Protein AF-A0A7V0ITV9-F1 (afdb_monomer_lite)

Radius of gyration: 15.9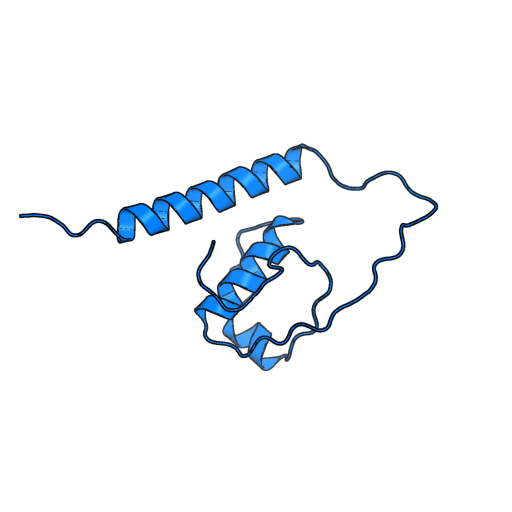3 Å; chains: 1; bounding box: 32×30×58 Å

Structure (mmCIF, N/CA/C/O backbone):
data_AF-A0A7V0ITV9-F1
#
_entry.id   AF-A0A7V0ITV9-F1
#
loop_
_atom_site.group_PDB
_atom_site.id
_atom_site.type_symbol
_atom_site.label_atom_id
_atom_site.label_alt_id
_atom_site.label_comp_id
_atom_site.label_asym_id
_atom_site.label_entity_id
_atom_site.label_seq_id
_atom_site.pdbx_PDB_ins_code
_atom_site.Cartn_x
_atom_site.Cartn_y
_atom_site.Cartn_z
_atom_site.occupancy
_atom_site.B_iso_or_equiv
_atom_site.auth_seq_id
_atom_site.auth_comp_id
_atom_site.auth_asym_id
_atom_site.auth_atom_id
_atom_site.pdbx_PDB_model_num
ATOM 1 N N . MET A 1 1 ? 9.357 -3.173 9.629 1.00 41.34 1 MET A N 1
ATOM 2 C CA . MET A 1 1 ? 8.263 -3.558 8.710 1.00 41.34 1 MET A CA 1
ATOM 3 C C . MET A 1 1 ? 6.966 -2.880 9.141 1.00 41.34 1 MET A C 1
ATOM 5 O O . MET A 1 1 ? 6.714 -2.777 10.340 1.00 41.34 1 MET A O 1
ATOM 9 N N . LEU A 1 2 ? 6.203 -2.329 8.192 1.00 39.84 2 LEU A N 1
ATOM 10 C CA . LEU A 1 2 ? 4.923 -1.650 8.433 1.00 39.84 2 LEU A CA 1
ATOM 11 C C . LEU A 1 2 ? 3.895 -2.705 8.870 1.00 39.84 2 LEU A C 1
ATOM 13 O O . LEU A 1 2 ? 3.506 -3.538 8.067 1.00 39.84 2 LEU A O 1
ATOM 17 N N . GLY A 1 3 ? 3.537 -2.719 10.156 1.00 40.25 3 GLY A N 1
ATOM 18 C CA . GLY A 1 3 ? 2.705 -3.761 10.768 1.00 40.25 3 GLY A CA 1
ATOM 19 C C . GLY A 1 3 ? 1.343 -3.936 10.093 1.00 40.25 3 GLY A C 1
ATOM 20 O O . GLY A 1 3 ? 0.425 -3.165 10.355 1.00 40.25 3 GLY A O 1
ATOM 21 N N . GLY A 1 4 ? 1.246 -4.967 9.260 1.00 50.25 4 GLY A N 1
ATOM 22 C CA . GLY A 1 4 ? 0.057 -5.456 8.576 1.00 50.25 4 GLY A CA 1
ATOM 23 C C . GLY A 1 4 ? 0.422 -6.762 7.868 1.00 50.25 4 GLY A C 1
ATOM 24 O O . GLY A 1 4 ? 1.573 -6.950 7.487 1.00 50.25 4 GLY A O 1
ATOM 25 N N . SER A 1 5 ? -0.530 -7.675 7.714 1.00 63.66 5 SER A N 1
ATOM 26 C CA . SER A 1 5 ? -0.359 -9.021 7.137 1.00 63.66 5 SER A CA 1
ATOM 27 C C . SER A 1 5 ? -0.035 -9.051 5.630 1.00 63.66 5 SER A C 1
ATOM 29 O O . SER A 1 5 ? -0.207 -10.081 4.987 1.00 63.66 5 SER A O 1
ATOM 31 N N . VAL A 1 6 ? 0.419 -7.934 5.057 1.00 72.62 6 VA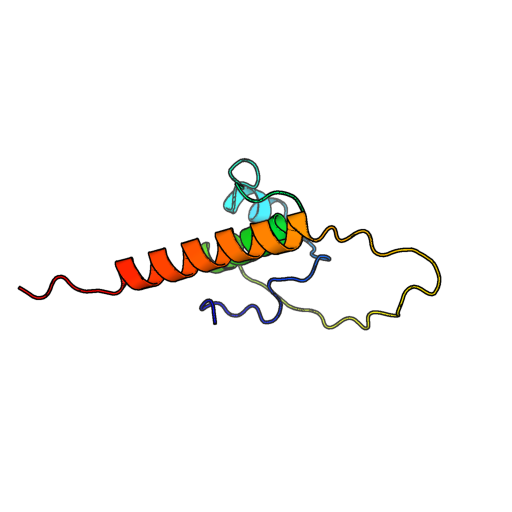L A N 1
ATOM 32 C CA . VAL A 1 6 ? 0.744 -7.785 3.634 1.00 72.62 6 VAL A CA 1
ATOM 33 C C . VAL A 1 6 ? 2.240 -8.016 3.453 1.00 72.62 6 VAL A C 1
ATOM 35 O O . VAL A 1 6 ? 3.041 -7.239 3.979 1.00 72.62 6 VAL A O 1
ATOM 38 N N . ARG A 1 7 ? 2.628 -9.067 2.722 1.00 76.69 7 ARG A N 1
ATOM 39 C CA . ARG A 1 7 ? 4.036 -9.363 2.422 1.00 76.69 7 ARG A CA 1
ATOM 40 C C . ARG A 1 7 ? 4.566 -8.467 1.312 1.00 76.69 7 ARG A C 1
ATOM 42 O O . ARG A 1 7 ? 5.706 -8.022 1.414 1.00 76.69 7 ARG A O 1
ATOM 49 N N . ASP A 1 8 ? 3.747 -8.164 0.303 1.00 81.00 8 ASP A N 1
ATOM 50 C CA . ASP A 1 8 ? 4.138 -7.295 -0.813 1.00 81.00 8 ASP A CA 1
ATOM 51 C C . ASP A 1 8 ? 3.284 -6.015 -0.920 1.00 81.00 8 ASP A C 1
ATOM 53 O O . ASP A 1 8 ? 2.242 -5.935 -1.582 1.00 81.00 8 ASP A O 1
ATOM 57 N N . MET A 1 9 ? 3.778 -4.944 -0.294 1.00 80.88 9 MET A N 1
ATOM 58 C CA . MET A 1 9 ? 3.180 -3.606 -0.400 1.00 80.88 9 MET A CA 1
ATOM 59 C C . MET A 1 9 ? 3.492 -2.908 -1.731 1.00 80.88 9 MET A C 1
ATOM 61 O O . MET A 1 9 ? 2.900 -1.873 -2.036 1.00 80.88 9 MET A O 1
ATOM 65 N N . THR A 1 10 ? 4.366 -3.481 -2.549 1.00 82.06 10 THR A N 1
ATOM 66 C CA . THR A 1 10 ? 4.907 -2.870 -3.765 1.00 82.06 10 THR A CA 1
ATOM 67 C C . THR A 1 10 ? 4.366 -3.469 -5.064 1.00 82.06 10 THR A C 1
ATOM 69 O O . THR A 1 10 ? 4.581 -2.910 -6.137 1.00 82.06 10 THR A O 1
ATOM 72 N N . GLY A 1 11 ? 3.627 -4.576 -4.971 1.00 80.00 11 GLY A N 1
ATOM 73 C CA . GLY A 1 11 ? 3.005 -5.236 -6.111 1.00 80.00 11 GLY A CA 1
ATOM 74 C C . GLY A 1 11 ? 2.021 -4.336 -6.862 1.00 80.00 11 GLY A C 1
ATOM 75 O O . GLY A 1 11 ? 1.042 -3.839 -6.303 1.00 80.00 11 GLY A O 1
ATOM 76 N N . GLY A 1 12 ? 2.252 -4.171 -8.165 1.00 81.69 12 GLY A N 1
ATOM 77 C CA . GLY A 1 12 ? 1.408 -3.345 -9.031 1.00 81.69 12 GLY A CA 1
ATOM 78 C C . GLY A 1 12 ? 0.155 -4.021 -9.575 1.00 81.69 12 GLY A C 1
ATOM 79 O O . GLY A 1 12 ? -0.640 -3.369 -10.247 1.00 81.69 12 GLY A O 1
ATOM 80 N N . PHE A 1 13 ? -0.038 -5.308 -9.288 1.00 85.12 13 PHE A N 1
ATOM 81 C CA . PHE A 1 13 ? -1.190 -6.075 -9.745 1.00 85.12 13 PHE A CA 1
ATOM 82 C C . PHE A 1 13 ? -2.073 -6.458 -8.558 1.00 85.12 13 PHE A C 1
ATOM 84 O O . PHE A 1 13 ? -1.695 -7.293 -7.739 1.00 85.12 13 PHE A O 1
ATOM 91 N N . ARG A 1 14 ? -3.240 -5.811 -8.440 1.00 89.19 14 ARG A N 1
ATOM 92 C CA . ARG A 1 14 ? -4.207 -6.051 -7.359 1.00 89.19 14 ARG A CA 1
ATOM 93 C C . ARG A 1 14 ? -5.634 -5.973 -7.876 1.00 89.19 14 ARG A C 1
ATOM 95 O O . ARG A 1 14 ? -5.979 -5.048 -8.608 1.00 89.19 14 ARG A O 1
ATOM 102 N N . ALA A 1 15 ? -6.460 -6.912 -7.435 1.00 91.19 15 ALA A N 1
ATOM 103 C CA . ALA A 1 15 ? -7.901 -6.872 -7.629 1.00 91.19 15 ALA A CA 1
ATOM 104 C C . ALA A 1 15 ? -8.575 -6.275 -6.390 1.00 91.19 15 ALA A C 1
ATOM 106 O O . ALA A 1 15 ? -8.173 -6.552 -5.259 1.00 91.19 15 ALA A O 1
ATOM 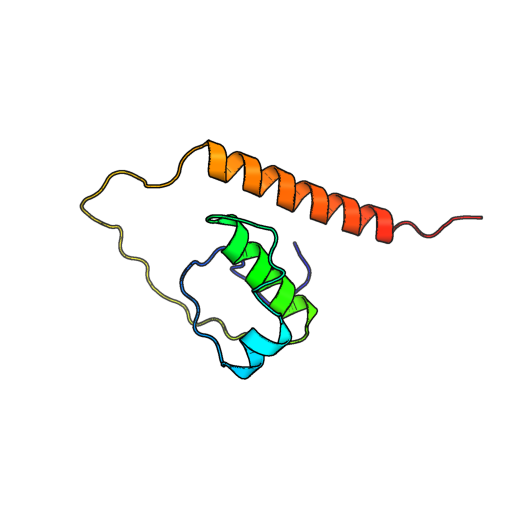107 N N . TRP A 1 16 ? -9.618 -5.480 -6.609 1.00 92.31 16 TRP A N 1
ATOM 108 C CA . TRP A 1 16 ? -10.330 -4.787 -5.544 1.00 92.31 16 TRP A CA 1
ATOM 109 C C . TRP A 1 16 ? -11.821 -5.076 -5.606 1.00 92.31 16 TRP A C 1
ATOM 111 O O . TRP A 1 16 ? -12.428 -5.058 -6.675 1.00 92.31 16 TRP A O 1
ATOM 121 N N . ARG A 1 17 ? -12.435 -5.266 -4.437 1.00 94.00 17 ARG A N 1
ATOM 122 C CA . ARG A 1 17 ? -13.888 -5.118 -4.311 1.00 94.00 17 ARG A CA 1
ATOM 123 C C . ARG A 1 17 ? -14.230 -3.630 -4.372 1.00 94.00 17 ARG A C 1
ATOM 125 O O . ARG A 1 17 ? -13.534 -2.822 -3.760 1.00 94.00 17 ARG A O 1
ATOM 132 N N . ALA A 1 18 ? -15.327 -3.276 -5.038 1.00 94.94 18 ALA A N 1
ATOM 133 C CA . ALA A 1 18 ? -15.776 -1.884 -5.120 1.00 94.94 18 ALA A CA 1
ATOM 134 C C . ALA A 1 18 ? -15.989 -1.259 -3.726 1.00 94.94 18 ALA A C 1
ATOM 136 O O . ALA A 1 18 ? -15.535 -0.149 -3.469 1.00 94.94 18 ALA A O 1
ATOM 137 N N . SER A 1 19 ? -16.582 -2.013 -2.794 1.00 94.12 19 SER A N 1
ATOM 138 C CA . SER A 1 19 ? -16.767 -1.582 -1.401 1.00 94.12 19 SER A CA 1
ATOM 139 C C . SER A 1 19 ? -15.448 -1.352 -0.656 1.00 94.12 19 SER A C 1
ATOM 141 O O . SER A 1 19 ? -15.354 -0.433 0.150 1.00 94.12 19 SER A O 1
ATOM 143 N N . ALA A 1 20 ? -14.415 -2.145 -0.948 1.00 93.38 20 ALA A N 1
ATOM 144 C CA . ALA A 1 20 ? -13.091 -1.981 -0.356 1.00 93.38 20 ALA A CA 1
ATOM 145 C C . ALA A 1 20 ? -12.406 -0.698 -0.849 1.00 93.38 20 ALA A C 1
ATOM 147 O O . ALA A 1 20 ? -11.827 0.023 -0.043 1.00 93.38 20 ALA A O 1
ATOM 148 N N . LEU A 1 21 ? -12.516 -0.387 -2.148 1.00 93.00 21 LEU A N 1
ATOM 149 C CA . LEU A 1 21 ? -12.026 0.881 -2.701 1.00 93.00 21 LEU A CA 1
ATOM 150 C C . LEU A 1 21 ? -12.762 2.077 -2.098 1.00 93.00 21 LEU A C 1
ATOM 152 O O . LEU A 1 21 ? -12.117 3.032 -1.682 1.00 93.00 21 LEU A O 1
ATOM 156 N N . ALA A 1 22 ? -14.090 2.006 -1.992 1.00 92.56 22 ALA A N 1
ATOM 157 C CA . ALA A 1 22 ? -14.876 3.065 -1.365 1.00 92.56 22 ALA A CA 1
ATOM 158 C C . ALA A 1 22 ? -14.451 3.310 0.095 1.00 92.56 22 ALA A C 1
ATOM 160 O O . ALA A 1 22 ? -14.335 4.455 0.516 1.00 92.56 22 ALA A O 1
ATOM 161 N N . ALA A 1 23 ? -14.144 2.248 0.849 1.00 91.88 23 ALA A N 1
ATOM 162 C CA . ALA A 1 23 ? -13.737 2.348 2.251 1.00 91.88 23 ALA A CA 1
ATOM 163 C C . ALA A 1 23 ? -12.365 3.018 2.475 1.00 91.88 23 ALA A C 1
ATOM 165 O O . ALA A 1 23 ? -12.114 3.526 3.567 1.00 91.88 23 ALA A O 1
ATOM 166 N N . ILE A 1 24 ? -11.465 3.005 1.485 1.00 92.12 24 ILE A N 1
ATOM 167 C CA . ILE A 1 24 ? -10.132 3.636 1.587 1.00 92.12 24 ILE A CA 1
ATOM 168 C C . ILE A 1 24 ? -10.034 4.987 0.873 1.00 92.12 24 ILE A C 1
ATOM 170 O O . ILE A 1 24 ? -8.978 5.622 0.949 1.00 92.12 24 ILE A O 1
ATOM 174 N N . ASP A 1 25 ? -11.112 5.381 0.187 1.00 90.38 25 ASP A N 1
ATOM 175 C CA . ASP A 1 25 ? -11.266 6.608 -0.591 1.00 90.38 25 ASP A CA 1
ATOM 176 C C . ASP A 1 25 ? -10.001 6.987 -1.390 1.00 90.38 25 ASP A C 1
ATOM 178 O O . ASP A 1 25 ? -9.210 7.838 -0.962 1.00 90.38 25 ASP A O 1
ATOM 182 N N . PRO A 1 26 ? -9.776 6.367 -2.564 1.00 86.00 26 PRO A N 1
ATOM 183 C CA . PRO A 1 26 ? -8.578 6.605 -3.364 1.00 86.00 26 PRO A CA 1
ATOM 184 C C . PRO A 1 26 ? -8.431 8.059 -3.826 1.00 86.00 26 PRO A C 1
ATOM 186 O O . PRO A 1 26 ? -7.322 8.456 -4.177 1.00 86.00 26 PRO A O 1
ATOM 189 N N . SER A 1 27 ? -9.501 8.865 -3.805 1.00 86.75 27 SER A N 1
ATOM 190 C CA . SER A 1 27 ? -9.436 10.281 -4.187 1.00 86.75 27 SER A CA 1
ATOM 191 C C . SER A 1 27 ? -8.579 11.113 -3.229 1.00 86.75 27 SER A C 1
ATOM 193 O O . SER A 1 27 ? -7.995 12.118 -3.625 1.00 86.75 27 SER A O 1
ATOM 195 N N . THR A 1 28 ? -8.429 10.655 -1.984 1.00 87.69 28 THR A N 1
ATOM 196 C CA . THR A 1 28 ? -7.605 11.316 -0.964 1.00 87.69 28 THR A CA 1
ATOM 197 C C . THR A 1 28 ? -6.159 10.818 -0.962 1.00 87.69 28 THR A C 1
ATOM 199 O O . THR A 1 28 ? -5.404 11.131 -0.041 1.00 87.69 28 THR A O 1
ATOM 202 N N . CYS A 1 29 ? -5.758 10.000 -1.940 1.00 84.94 29 CYS A N 1
ATOM 203 C CA . CYS A 1 29 ? -4.397 9.483 -2.047 1.00 84.94 29 CYS A CA 1
ATOM 204 C C . CYS A 1 29 ? -3.417 10.608 -2.411 1.00 84.94 29 CYS A C 1
ATOM 206 O O . CYS A 1 29 ? -3.641 11.352 -3.364 1.00 84.94 29 CYS A O 1
ATOM 208 N N . HIS A 1 30 ? -2.320 10.727 -1.662 1.00 79.50 30 HIS A N 1
ATOM 209 C CA . HIS A 1 30 ? -1.340 11.803 -1.861 1.00 79.50 30 HIS A CA 1
ATOM 210 C C . HIS A 1 30 ? -0.174 11.381 -2.760 1.00 79.50 30 HIS A C 1
ATOM 212 O O . HIS A 1 30 ? 0.454 12.219 -3.406 1.00 79.50 30 HIS A O 1
ATOM 218 N N . ALA A 1 31 ? 0.144 10.088 -2.782 1.00 82.12 31 ALA A N 1
ATOM 219 C CA . ALA A 1 31 ? 1.231 9.540 -3.566 1.00 82.12 31 ALA A CA 1
ATOM 220 C C . ALA A 1 31 ? 0.864 9.434 -5.052 1.00 82.12 31 ALA A C 1
ATOM 222 O O . ALA A 1 31 ? -0.190 8.914 -5.418 1.00 82.12 31 ALA A O 1
ATOM 223 N N . SER A 1 32 ? 1.781 9.874 -5.911 1.00 76.19 32 SER A N 1
ATOM 224 C CA . SER A 1 32 ? 1.696 9.739 -7.364 1.00 76.19 32 SER A CA 1
ATOM 225 C C . SER A 1 32 ? 2.658 8.663 -7.880 1.00 76.19 32 SER A C 1
ATOM 227 O O . SER A 1 32 ? 3.600 8.244 -7.199 1.00 76.19 32 SER A O 1
ATOM 229 N N . GLY A 1 33 ? 2.407 8.175 -9.097 1.00 75.88 33 GLY A N 1
ATOM 230 C CA . GLY A 1 33 ? 3.239 7.150 -9.727 1.00 75.88 33 GLY A CA 1
ATOM 231 C C . GLY A 1 33 ? 3.269 5.844 -8.928 1.00 75.88 33 GLY A C 1
ATOM 232 O O . GLY A 1 33 ? 2.252 5.383 -8.422 1.00 75.88 33 GLY A O 1
ATOM 233 N N . TYR A 1 34 ? 4.445 5.231 -8.807 1.00 74.94 34 TYR A N 1
ATOM 234 C CA . TYR A 1 34 ? 4.612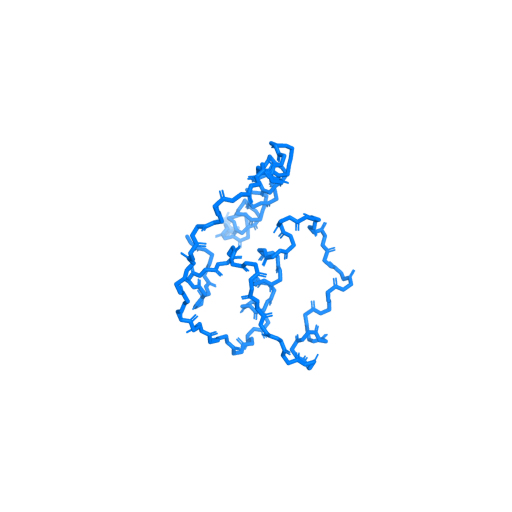 3.948 -8.118 1.00 74.94 34 TYR A CA 1
ATOM 235 C C . TYR A 1 34 ? 4.229 3.995 -6.630 1.00 74.94 34 TYR A C 1
ATOM 237 O O . TYR A 1 34 ? 3.665 3.041 -6.094 1.00 74.94 34 TYR A O 1
ATOM 245 N N . ALA A 1 35 ? 4.469 5.130 -5.967 1.00 82.06 35 ALA A N 1
ATOM 246 C CA . ALA A 1 35 ? 4.210 5.288 -4.538 1.00 82.06 35 ALA A CA 1
ATOM 247 C C . ALA A 1 35 ? 2.714 5.164 -4.179 1.00 82.06 35 ALA A C 1
ATOM 249 O O . ALA A 1 35 ? 2.388 4.755 -3.063 1.00 82.06 35 ALA A O 1
ATOM 250 N N . PHE A 1 36 ? 1.809 5.418 -5.136 1.00 86.75 36 PHE A N 1
ATOM 251 C CA . PHE A 1 36 ? 0.370 5.160 -5.001 1.00 86.75 36 PHE A CA 1
ATOM 252 C C . PHE A 1 36 ? 0.082 3.710 -4.589 1.00 86.75 36 PHE A C 1
ATOM 254 O O . PHE A 1 36 ? -0.755 3.451 -3.727 1.00 86.75 36 PHE A O 1
ATOM 261 N N . GLN A 1 37 ? 0.811 2.743 -5.159 1.00 87.69 37 GLN A N 1
ATOM 262 C CA . GLN A 1 37 ? 0.587 1.321 -4.888 1.00 87.69 37 GLN A CA 1
ATOM 263 C C . GLN A 1 37 ? 0.892 0.974 -3.430 1.00 87.69 37 GLN A C 1
ATOM 265 O O . GLN A 1 37 ? 0.175 0.172 -2.828 1.00 87.69 37 GLN A O 1
ATOM 270 N N . VAL A 1 38 ? 1.914 1.607 -2.859 1.00 87.50 38 VAL A N 1
ATOM 271 C CA . VAL A 1 38 ? 2.286 1.436 -1.453 1.00 87.50 38 VAL A CA 1
ATOM 272 C C . VAL A 1 38 ? 1.256 2.100 -0.543 1.00 87.50 38 VAL A C 1
ATOM 274 O O . VAL A 1 38 ? 0.828 1.494 0.440 1.00 87.50 38 VAL A O 1
ATOM 277 N N . GLU A 1 39 ? 0.807 3.311 -0.884 1.00 89.31 39 GLU A N 1
ATOM 278 C CA . GLU A 1 39 ? -0.194 4.029 -0.091 1.00 89.31 39 GLU A CA 1
ATOM 279 C C . GLU A 1 39 ? -1.526 3.270 -0.027 1.00 89.31 39 GLU A C 1
ATOM 281 O O . GLU A 1 39 ? -2.088 3.095 1.054 1.00 89.31 39 GLU A O 1
ATOM 286 N N . MET A 1 40 ? -1.999 2.745 -1.158 1.00 90.56 40 MET A N 1
ATOM 287 C CA . MET A 1 40 ? -3.239 1.967 -1.233 1.00 90.56 40 MET A CA 1
ATOM 288 C C . MET A 1 40 ? -3.180 0.687 -0.388 1.00 90.56 40 MET A C 1
ATOM 290 O O . MET A 1 40 ? -4.131 0.370 0.334 1.00 90.56 40 MET A O 1
ATOM 294 N N . ALA A 1 41 ? -2.056 -0.038 -0.431 1.00 89.12 41 ALA A N 1
ATOM 295 C CA . ALA A 1 41 ? -1.851 -1.231 0.392 1.00 89.12 41 ALA A CA 1
ATOM 296 C C . ALA A 1 41 ? -1.817 -0.884 1.888 1.00 89.12 41 ALA A C 1
ATOM 298 O O . ALA A 1 41 ? -2.460 -1.549 2.703 1.00 89.12 41 ALA A O 1
ATOM 299 N N . TRP A 1 42 ? -1.123 0.200 2.245 1.00 88.69 42 TRP A N 1
ATOM 300 C CA . TRP A 1 42 ? -1.050 0.684 3.620 1.00 88.69 42 TRP A CA 1
ATOM 301 C C . TRP A 1 42 ? -2.417 1.115 4.163 1.00 88.69 42 TRP A C 1
ATOM 303 O O . TRP A 1 42 ? -2.781 0.725 5.273 1.00 88.69 42 TRP A O 1
ATOM 313 N N . ARG A 1 43 ? -3.202 1.866 3.379 1.00 90.75 43 ARG A N 1
ATOM 314 C CA . ARG A 1 43 ? -4.570 2.270 3.742 1.00 90.75 43 ARG A CA 1
ATOM 315 C C . ARG A 1 43 ? -5.466 1.062 3.969 1.00 90.75 43 ARG A C 1
ATOM 317 O O . ARG A 1 43 ? -6.160 1.009 4.973 1.00 90.75 43 ARG A O 1
ATOM 324 N N . SER A 1 44 ? -5.383 0.061 3.098 1.00 90.12 44 SER A N 1
ATOM 325 C CA . SER A 1 44 ? -6.187 -1.162 3.216 1.00 90.12 44 SER A CA 1
ATOM 326 C C . SER A 1 44 ? -5.885 -1.939 4.490 1.00 90.12 44 SER A C 1
ATOM 328 O O . SER A 1 44 ? -6.803 -2.323 5.212 1.00 90.12 44 SER A O 1
ATOM 330 N N . ALA A 1 45 ? -4.596 -2.111 4.797 1.00 88.69 45 ALA A N 1
ATOM 331 C CA . ALA A 1 45 ? -4.164 -2.759 6.029 1.00 88.69 45 ALA A CA 1
ATOM 332 C C . ALA A 1 45 ? -4.603 -1.961 7.267 1.00 88.69 45 ALA A C 1
ATOM 334 O O . ALA A 1 45 ? -5.048 -2.539 8.256 1.00 88.69 45 ALA A O 1
ATOM 335 N N . ARG A 1 46 ? -4.520 -0.625 7.212 1.00 87.94 46 ARG A N 1
ATOM 336 C CA . ARG A 1 46 ? -4.919 0.254 8.318 1.00 87.94 46 ARG A CA 1
ATOM 337 C C . ARG A 1 46 ? -6.434 0.306 8.531 1.00 87.94 46 ARG A C 1
ATOM 339 O O . ARG A 1 46 ? -6.860 0.423 9.675 1.00 87.94 46 ARG A O 1
ATOM 346 N N . SER A 1 47 ? -7.224 0.194 7.467 1.00 88.94 47 SER A N 1
ATOM 347 C CA . SER A 1 47 ? -8.690 0.123 7.521 1.00 88.94 47 SER A CA 1
ATOM 348 C C . SER A 1 47 ? -9.215 -1.262 7.925 1.00 88.94 47 SER A C 1
ATOM 350 O O . SER A 1 47 ? -10.424 -1.471 7.924 1.00 88.94 47 SER A O 1
ATOM 352 N N . GLY A 1 48 ? -8.335 -2.218 8.257 1.00 88.31 48 GLY A N 1
ATOM 353 C CA . GLY A 1 48 ? -8.730 -3.557 8.707 1.00 88.31 48 GLY A CA 1
ATOM 354 C C . GLY A 1 48 ? -9.392 -4.407 7.621 1.00 88.31 48 GLY A C 1
ATOM 355 O O . GLY A 1 48 ? -10.115 -5.350 7.936 1.00 88.31 48 GLY A O 1
ATOM 356 N N . LEU A 1 49 ? -9.175 -4.075 6.344 1.00 90.56 49 LEU A N 1
ATOM 357 C CA . LEU A 1 49 ? -9.720 -4.850 5.236 1.00 90.56 49 LEU A CA 1
ATOM 358 C C . LEU A 1 49 ? -9.048 -6.223 5.156 1.00 90.56 49 LEU A C 1
ATOM 360 O O . LEU A 1 49 ? -7.862 -6.379 5.450 1.00 90.56 49 LEU A O 1
ATOM 364 N N . VAL A 1 50 ? -9.804 -7.221 4.699 1.00 89.56 50 VAL A N 1
ATOM 365 C CA . VAL A 1 50 ? -9.262 -8.556 4.432 1.00 89.56 50 VAL A CA 1
ATOM 366 C C . VAL A 1 50 ? -8.416 -8.505 3.164 1.00 89.56 50 VAL A C 1
ATOM 368 O O . VAL A 1 50 ? -8.910 -8.155 2.091 1.00 89.56 50 VAL A O 1
ATOM 371 N N . ILE A 1 51 ? -7.146 -8.886 3.288 1.00 89.94 51 ILE A N 1
ATOM 372 C CA . ILE A 1 51 ? -6.180 -8.925 2.189 1.00 89.94 51 ILE A CA 1
ATOM 373 C C . ILE A 1 51 ? -5.739 -10.376 1.998 1.00 89.94 51 ILE A C 1
ATOM 375 O O . ILE A 1 51 ? -5.325 -11.031 2.954 1.00 89.94 51 ILE A O 1
ATOM 379 N N . SER A 1 52 ? -5.839 -10.875 0.766 1.00 88.81 52 SER A N 1
ATOM 380 C CA . SER A 1 52 ? -5.365 -12.203 0.370 1.00 88.81 52 SER A CA 1
ATOM 381 C C . SER A 1 52 ? -4.306 -12.056 -0.717 1.00 88.81 52 SER A C 1
ATOM 383 O O . SER A 1 52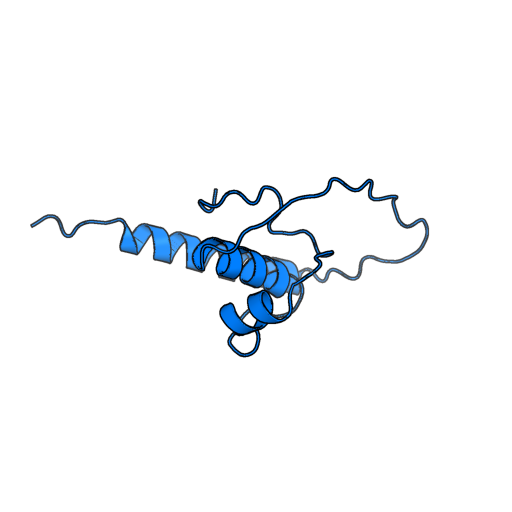 ? -4.495 -11.299 -1.670 1.00 88.81 52 SER A O 1
ATOM 385 N N . GLU A 1 53 ? -3.186 -12.757 -0.557 1.00 88.44 53 GLU A N 1
ATOM 386 C CA . GLU A 1 53 ? -2.079 -12.759 -1.510 1.00 88.44 53 GLU A CA 1
ATOM 387 C C . GLU A 1 53 ? -2.100 -14.059 -2.310 1.00 88.44 53 GLU A C 1
ATOM 389 O O . GLU A 1 53 ? -2.038 -15.148 -1.738 1.00 88.44 53 GLU A O 1
ATOM 394 N N . VAL A 1 54 ? -2.159 -13.940 -3.636 1.00 87.56 54 VAL A N 1
ATOM 395 C CA . VAL A 1 54 ? -2.046 -15.072 -4.560 1.00 87.56 54 VAL A CA 1
ATOM 396 C C . VAL A 1 54 ? -0.667 -15.003 -5.219 1.00 87.56 54 VAL A C 1
ATOM 398 O O . VAL A 1 54 ? -0.392 -14.020 -5.911 1.00 87.56 54 VAL A O 1
ATOM 401 N N . PRO A 1 55 ? 0.215 -15.999 -5.011 1.00 83.56 55 PRO A N 1
ATOM 402 C CA . PRO A 1 55 ? 1.528 -16.021 -5.645 1.00 83.56 55 PRO A CA 1
ATOM 403 C C . PRO A 1 55 ? 1.410 -16.055 -7.171 1.00 83.56 55 PRO A C 1
ATOM 405 O O . PRO A 1 55 ? 0.669 -16.868 -7.724 1.00 83.56 55 PRO A O 1
ATOM 408 N N . ILE A 1 56 ? 2.175 -15.201 -7.851 1.00 79.75 56 ILE A N 1
ATOM 409 C CA . ILE A 1 56 ? 2.287 -15.188 -9.312 1.00 79.75 56 ILE A CA 1
ATOM 410 C C . ILE A 1 56 ? 3.751 -15.293 -9.726 1.00 79.75 56 ILE A C 1
ATOM 412 O O . ILE A 1 56 ? 4.638 -14.757 -9.065 1.00 79.75 56 ILE A O 1
ATOM 416 N N . VAL A 1 57 ? 4.004 -15.976 -10.842 1.00 81.75 57 VAL A N 1
ATOM 417 C CA . VAL A 1 57 ? 5.334 -16.035 -11.454 1.00 81.75 57 VAL A CA 1
ATOM 418 C C . VAL A 1 57 ? 5.442 -14.888 -12.453 1.00 81.75 57 VAL A C 1
ATOM 420 O O . VAL A 1 57 ? 4.820 -14.925 -13.515 1.00 81.75 57 VAL A O 1
ATOM 423 N N . PHE A 1 58 ? 6.228 -13.864 -12.119 1.00 74.00 58 PHE A N 1
ATOM 424 C CA . PHE A 1 58 ? 6.594 -12.829 -13.082 1.00 74.00 58 PHE A CA 1
ATOM 425 C C . PHE A 1 58 ? 7.605 -13.404 -14.074 1.00 74.00 58 PHE A C 1
ATOM 427 O O . PHE A 1 58 ? 8.701 -13.807 -13.695 1.00 74.00 58 PHE A O 1
ATOM 434 N N . ARG A 1 59 ? 7.227 -13.458 -15.352 1.00 75.38 59 ARG A N 1
ATOM 435 C CA . ARG A 1 59 ? 8.173 -13.703 -16.443 1.00 75.38 59 ARG A CA 1
ATOM 436 C C . ARG A 1 59 ? 8.786 -12.367 -16.843 1.00 75.38 59 ARG A C 1
ATOM 438 O O . ARG A 1 59 ? 8.048 -11.392 -17.011 1.00 75.38 59 ARG A O 1
ATOM 445 N N . ASP A 1 60 ? 10.104 -12.330 -17.005 1.00 68.88 60 ASP A N 1
ATOM 446 C CA . ASP A 1 60 ? 10.776 -11.132 -17.496 1.00 68.88 60 ASP A CA 1
ATOM 447 C C . ASP A 1 60 ? 10.274 -10.755 -18.889 1.00 68.88 60 ASP A C 1
ATOM 449 O O . ASP A 1 60 ? 10.023 -11.602 -19.753 1.00 68.88 60 ASP A O 1
ATOM 453 N N . ARG A 1 61 ? 10.107 -9.449 -19.094 1.00 62.69 61 ARG A N 1
ATOM 454 C CA . ARG A 1 61 ? 9.756 -8.888 -20.397 1.00 62.69 61 ARG A CA 1
ATOM 455 C C . ARG A 1 61 ? 11.004 -8.973 -21.268 1.00 62.69 61 ARG A C 1
ATOM 457 O O . ARG A 1 61 ? 12.033 -8.414 -20.912 1.00 62.69 61 ARG A O 1
ATOM 464 N N . THR A 1 62 ? 10.915 -9.638 -22.412 1.00 62.50 62 THR A N 1
ATOM 465 C CA . THR A 1 62 ? 12.044 -9.798 -23.340 1.00 62.50 62 THR A CA 1
ATOM 466 C C . THR A 1 62 ? 12.343 -8.541 -24.165 1.00 62.50 62 THR A C 1
ATOM 468 O O . THR A 1 62 ? 13.380 -8.485 -24.816 1.00 62.50 62 THR A O 1
ATOM 471 N N . ILE A 1 63 ? 11.460 -7.529 -24.153 1.00 56.66 63 ILE A N 1
ATOM 472 C CA . ILE A 1 63 ? 11.594 -6.294 -24.941 1.00 56.66 63 ILE A CA 1
ATOM 473 C C . ILE A 1 63 ? 11.047 -5.093 -24.142 1.00 56.66 63 ILE A C 1
ATOM 475 O O . ILE A 1 63 ? 9.896 -5.120 -23.695 1.00 56.66 63 ILE A O 1
ATOM 479 N N . GLY A 1 64 ? 11.852 -4.031 -23.997 1.00 58.25 64 GLY A N 1
ATOM 480 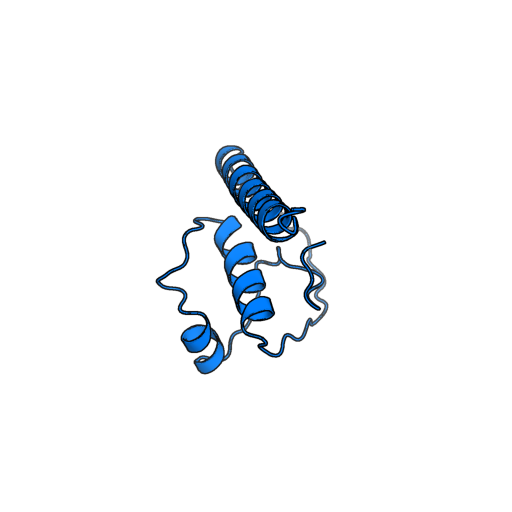C CA . GLY A 1 64 ? 11.434 -2.709 -23.502 1.00 58.25 64 GLY A CA 1
ATOM 481 C C . GLY A 1 64 ? 12.404 -2.059 -22.505 1.00 58.25 64 GLY A C 1
ATOM 482 O O . GLY A 1 64 ? 12.862 -2.708 -21.569 1.00 58.25 64 GLY A O 1
ATOM 483 N N . GLU A 1 65 ? 12.680 -0.762 -22.673 1.00 57.88 65 GLU A N 1
ATOM 484 C CA . GLU A 1 65 ? 13.424 0.040 -21.691 1.00 57.88 65 GLU A CA 1
ATOM 485 C C . GLU A 1 65 ? 12.599 0.270 -20.412 1.00 57.88 65 GLU A C 1
ATOM 487 O O . GLU A 1 65 ? 11.366 0.382 -20.437 1.00 57.88 65 GLU A O 1
ATOM 492 N N . SER A 1 66 ? 13.284 0.321 -19.266 1.00 58.44 66 SER A N 1
ATOM 493 C CA . SER A 1 66 ? 12.658 0.543 -17.961 1.00 58.44 66 SER A CA 1
ATOM 494 C C . SER A 1 66 ? 11.915 1.881 -17.935 1.00 58.44 66 SER A C 1
ATOM 496 O O . SER A 1 66 ? 12.501 2.934 -18.159 1.00 58.44 66 SER A O 1
ATOM 498 N N . LYS A 1 67 ? 10.618 1.855 -17.602 1.00 62.09 67 LYS A N 1
ATOM 499 C CA . LYS A 1 67 ? 9.794 3.065 -17.409 1.00 62.09 67 LYS A CA 1
ATOM 500 C C . LYS A 1 67 ? 9.993 3.720 -16.028 1.00 62.09 67 LYS A C 1
ATOM 502 O O . LYS A 1 67 ? 9.246 4.634 -15.684 1.00 62.09 67 LYS A O 1
ATOM 507 N N . MET A 1 68 ? 10.924 3.223 -15.203 1.00 58.00 68 MET A N 1
ATOM 508 C CA . MET A 1 68 ? 11.234 3.806 -13.893 1.00 58.00 68 MET A CA 1
ATOM 509 C C . MET A 1 68 ? 12.250 4.941 -14.028 1.00 58.00 68 MET A C 1
ATOM 511 O O . MET A 1 68 ? 13.414 4.704 -14.329 1.00 58.00 68 MET A O 1
ATOM 515 N N . ASP A 1 69 ? 11.797 6.160 -13.746 1.00 72.88 69 ASP A N 1
ATOM 516 C CA . ASP A 1 69 ? 12.641 7.345 -13.600 1.00 72.88 69 ASP A CA 1
ATOM 517 C C . ASP A 1 69 ? 13.179 7.430 -12.155 1.00 72.88 69 ASP A C 1
ATOM 519 O O . ASP A 1 69 ? 12.427 7.263 -11.187 1.00 72.88 69 ASP A O 1
ATOM 523 N N . ASN A 1 70 ? 14.471 7.731 -11.997 1.00 70.88 70 ASN A N 1
ATOM 524 C CA . ASN A 1 70 ? 15.144 7.948 -10.710 1.00 70.88 70 ASN A CA 1
ATOM 525 C C . ASN A 1 70 ? 14.404 8.961 -9.819 1.00 70.88 70 ASN A C 1
ATOM 527 O O . ASN A 1 70 ? 14.427 8.855 -8.589 1.00 70.88 70 ASN A O 1
ATOM 531 N N . LYS A 1 71 ? 13.695 9.917 -10.427 1.00 76.50 71 LYS A N 1
ATOM 532 C CA . LYS A 1 71 ? 12.863 10.888 -9.709 1.00 76.50 71 LYS A CA 1
ATOM 533 C C . LYS A 1 71 ? 11.711 10.230 -8.938 1.00 76.50 71 LYS A C 1
ATOM 535 O O . LYS A 1 71 ? 11.438 10.618 -7.805 1.00 76.50 71 LYS A O 1
ATOM 540 N N . ILE A 1 72 ? 11.071 9.207 -9.510 1.00 74.12 72 ILE A N 1
ATOM 541 C CA . ILE A 1 72 ? 9.958 8.477 -8.877 1.00 74.12 72 ILE A CA 1
ATOM 542 C C . ILE A 1 72 ? 10.460 7.702 -7.652 1.00 74.12 72 ILE A C 1
ATOM 544 O O . ILE A 1 72 ? 9.805 7.694 -6.609 1.00 74.12 72 ILE A O 1
ATOM 548 N N . VAL A 1 73 ? 11.644 7.092 -7.756 1.00 77.19 73 VAL A N 1
ATOM 549 C CA . VAL A 1 73 ? 12.275 6.347 -6.655 1.00 77.19 73 VAL A CA 1
ATOM 550 C C . VAL A 1 73 ? 12.582 7.271 -5.474 1.00 77.19 73 VAL A C 1
ATOM 552 O O . VAL A 1 73 ? 12.282 6.936 -4.326 1.00 77.19 73 VAL A O 1
ATOM 555 N N . LEU A 1 74 ? 13.128 8.459 -5.746 1.00 82.12 74 LEU A N 1
ATOM 556 C CA . LEU A 1 74 ? 13.480 9.420 -4.702 1.00 82.12 74 LEU A CA 1
ATOM 557 C C . LEU A 1 74 ? 12.242 9.944 -3.956 1.00 82.12 74 LEU A C 1
ATOM 559 O O . LEU A 1 74 ? 12.258 10.044 -2.727 1.00 82.12 74 LEU A O 1
ATOM 563 N N . GLU A 1 75 ? 11.156 10.233 -4.676 1.00 82.81 75 GLU A N 1
ATOM 564 C CA . GLU A 1 75 ? 9.890 10.663 -4.068 1.00 82.81 75 GLU A CA 1
ATOM 565 C C . GLU A 1 75 ? 9.262 9.562 -3.202 1.00 82.81 75 GLU A C 1
ATOM 567 O O . GLU A 1 75 ? 8.844 9.824 -2.070 1.00 82.81 75 GLU A O 1
ATOM 572 N N . ALA A 1 76 ? 9.284 8.308 -3.668 1.00 80.94 76 ALA A N 1
ATOM 573 C CA . ALA A 1 76 ? 8.816 7.173 -2.876 1.00 80.94 76 ALA A CA 1
ATOM 574 C C . ALA A 1 76 ? 9.614 7.023 -1.566 1.00 80.94 76 ALA A C 1
ATOM 576 O O . ALA A 1 76 ? 9.023 6.870 -0.493 1.00 80.94 76 ALA A O 1
ATOM 577 N N . MET A 1 77 ? 10.947 7.137 -1.619 1.00 85.12 77 MET A N 1
ATOM 578 C CA . MET A 1 77 ? 11.795 7.055 -0.423 1.00 85.12 77 MET A CA 1
ATOM 579 C C . MET A 1 77 ? 11.503 8.167 0.592 1.00 85.12 77 MET A C 1
ATOM 581 O O . MET A 1 77 ? 11.433 7.890 1.795 1.00 85.12 77 MET A O 1
ATOM 585 N N . LYS A 1 78 ? 11.289 9.410 0.140 1.00 86.50 78 LYS A N 1
ATOM 586 C CA . LYS A 1 78 ? 10.935 10.533 1.029 1.00 86.50 78 LYS A CA 1
ATOM 587 C C . LYS A 1 78 ? 9.607 10.285 1.741 1.00 86.50 78 LYS A C 1
ATOM 589 O O . LYS A 1 78 ? 9.523 10.449 2.961 1.00 86.50 78 LYS A O 1
ATOM 594 N N . LEU A 1 79 ? 8.581 9.854 1.003 1.00 85.12 79 LEU A N 1
ATOM 595 C CA . LEU A 1 79 ? 7.253 9.583 1.560 1.00 85.12 79 LEU A CA 1
ATOM 596 C C . LEU A 1 79 ? 7.305 8.484 2.623 1.00 85.12 79 LEU A C 1
ATOM 598 O O . LEU A 1 79 ? 6.862 8.712 3.754 1.00 85.12 79 LEU A O 1
ATOM 602 N N . ILE A 1 80 ? 7.926 7.345 2.296 1.00 82.44 80 ILE A N 1
ATOM 603 C CA . ILE A 1 80 ? 8.071 6.196 3.201 1.00 82.44 80 ILE A CA 1
ATOM 604 C C . ILE A 1 80 ? 8.832 6.598 4.471 1.00 82.44 80 ILE A C 1
ATOM 606 O O . ILE A 1 80 ? 8.382 6.302 5.582 1.00 82.44 80 ILE A O 1
ATOM 610 N N . THR A 1 81 ? 9.938 7.332 4.326 1.00 86.38 81 THR A N 1
ATOM 611 C CA . THR A 1 81 ? 10.728 7.835 5.462 1.00 86.38 81 THR A CA 1
ATOM 612 C C . THR A 1 81 ? 9.895 8.757 6.352 1.00 86.38 81 THR A C 1
ATOM 614 O O . THR A 1 81 ? 9.886 8.605 7.575 1.00 86.38 81 THR A O 1
ATOM 617 N N . SER A 1 82 ? 9.110 9.662 5.758 1.00 84.25 82 SER A N 1
ATOM 618 C CA . SER A 1 82 ? 8.244 10.579 6.509 1.00 84.25 82 SER A CA 1
ATOM 619 C C . SER A 1 82 ? 7.148 9.850 7.298 1.00 84.25 82 SER A C 1
ATOM 621 O O . SER A 1 82 ? 6.800 10.256 8.410 1.00 84.25 82 SER A O 1
ATOM 623 N N . TRP A 1 83 ? 6.590 8.769 6.744 1.00 84.06 83 TRP A N 1
ATOM 624 C CA . TRP A 1 83 ? 5.590 7.946 7.422 1.00 84.06 83 TRP A CA 1
ATOM 625 C C . TRP A 1 83 ? 6.217 7.133 8.556 1.00 84.06 83 TRP A C 1
ATOM 627 O O . TRP A 1 83 ? 5.630 7.046 9.638 1.00 84.06 83 TRP A O 1
ATOM 637 N N . GLY A 1 84 ? 7.429 6.608 8.352 1.00 82.62 84 GLY A N 1
ATOM 638 C CA . GLY A 1 84 ? 8.218 5.939 9.387 1.00 82.62 84 GLY A CA 1
ATOM 639 C C . GLY A 1 84 ? 8.520 6.854 10.576 1.00 82.62 84 GLY A C 1
ATOM 640 O O . GLY A 1 84 ? 8.220 6.498 11.718 1.00 82.62 84 GLY A O 1
ATOM 641 N N . LEU A 1 85 ? 9.010 8.068 10.309 1.00 83.75 85 LEU A N 1
ATOM 642 C CA . LEU A 1 85 ? 9.292 9.075 11.337 1.00 83.75 85 LEU A CA 1
ATOM 643 C C . LEU A 1 85 ? 8.026 9.500 12.089 1.00 83.75 85 LEU A C 1
ATOM 645 O O . LEU A 1 85 ? 8.017 9.519 13.318 1.00 83.75 85 LEU A O 1
ATOM 649 N N . ARG A 1 86 ? 6.912 9.748 11.385 1.00 79.25 86 ARG A N 1
ATOM 650 C CA . ARG A 1 86 ? 5.622 10.088 12.018 1.00 79.25 86 ARG A CA 1
ATOM 651 C C . ARG A 1 86 ? 5.037 8.962 12.867 1.00 79.25 86 ARG A C 1
ATOM 653 O O . ARG A 1 86 ? 4.292 9.238 13.808 1.00 79.25 86 ARG A O 1
ATOM 660 N N . ARG A 1 87 ? 5.329 7.702 12.540 1.00 76.75 87 ARG A N 1
ATOM 661 C CA . ARG A 1 87 ? 4.974 6.545 13.373 1.00 76.75 87 ARG A CA 1
ATOM 662 C C . ARG A 1 87 ? 5.858 6.466 14.619 1.00 76.75 87 ARG A C 1
ATOM 664 O O . ARG A 1 87 ? 5.356 6.087 15.670 1.00 76.75 87 ARG A O 1
ATOM 671 N N . MET A 1 88 ? 7.138 6.817 14.507 1.00 71.69 88 MET A N 1
ATOM 672 C CA . MET A 1 88 ? 8.076 6.816 15.631 1.00 71.69 88 MET A CA 1
ATOM 673 C C . MET A 1 88 ? 7.792 7.961 16.612 1.00 71.69 88 MET A C 1
ATOM 675 O O . MET A 1 88 ? 7.722 7.723 17.812 1.00 71.69 88 MET A O 1
ATOM 679 N N . ALA A 1 89 ? 7.492 9.159 16.106 1.00 74.81 89 ALA A N 1
ATOM 680 C CA . ALA A 1 89 ? 7.081 10.306 16.917 1.00 74.81 89 ALA A CA 1
ATOM 681 C C . ALA A 1 89 ? 5.777 10.044 17.694 1.00 74.81 89 ALA A C 1
ATOM 683 O O . ALA A 1 89 ? 5.663 10.414 18.853 1.00 74.81 89 ALA A O 1
ATOM 684 N N . ARG A 1 90 ? 4.817 9.324 17.095 1.00 66.38 90 ARG A N 1
ATOM 685 C CA . ARG A 1 90 ? 3.585 8.876 17.777 1.00 66.38 90 ARG A CA 1
ATOM 686 C C . ARG A 1 90 ? 3.790 7.729 18.773 1.00 66.38 90 ARG A C 1
ATOM 688 O O . ARG A 1 90 ? 2.841 7.343 19.445 1.00 66.38 90 ARG A O 1
ATOM 695 N N . ARG A 1 91 ? 4.994 7.155 18.836 1.00 59.72 91 ARG A N 1
ATOM 696 C CA . ARG A 1 91 ? 5.367 6.062 19.742 1.00 59.72 91 ARG A CA 1
ATOM 697 C C . ARG A 1 91 ? 6.135 6.530 20.976 1.00 59.72 91 ARG A C 1
ATOM 699 O O . ARG A 1 91 ? 6.370 5.696 21.841 1.00 59.72 91 ARG A O 1
ATOM 706 N N . LEU A 1 92 ? 6.526 7.804 21.054 1.00 56.56 92 LEU A N 1
ATOM 707 C CA . LEU A 1 92 ? 7.101 8.377 22.268 1.00 56.56 92 LEU A CA 1
ATOM 708 C C . LEU A 1 92 ? 5.951 8.719 23.229 1.00 56.56 92 LEU A C 1
ATOM 710 O O . LEU A 1 92 ? 5.153 9.600 22.904 1.00 56.56 92 LEU A O 1
ATOM 714 N N . PRO A 1 93 ? 5.826 8.045 24.386 1.00 52.59 93 PRO A N 1
ATOM 715 C CA . PRO A 1 93 ? 5.015 8.564 25.473 1.00 52.59 93 PRO A CA 1
ATOM 716 C C . PRO A 1 93 ? 5.691 9.846 25.961 1.00 52.59 93 PRO A C 1
ATOM 718 O O . PRO A 1 93 ? 6.915 9.893 26.091 1.00 52.59 93 PRO A O 1
ATOM 721 N N . SER A 1 94 ? 4.905 10.882 26.233 1.00 55.56 94 SER A N 1
ATOM 722 C CA . SER A 1 94 ? 5.336 11.993 27.073 1.00 55.56 94 SER A CA 1
ATOM 723 C C . SER A 1 94 ? 5.762 11.422 28.428 1.00 55.56 94 SER A C 1
ATOM 725 O O . SER A 1 94 ? 4.911 11.070 29.245 1.00 55.56 94 SER A O 1
ATOM 727 N N . VAL A 1 95 ? 7.068 11.256 28.632 1.00 53.12 95 VAL A N 1
ATOM 728 C CA . VAL A 1 95 ? 7.637 10.999 29.955 1.00 53.12 95 VAL A CA 1
ATOM 729 C C . VAL A 1 95 ? 7.599 12.338 30.683 1.00 53.12 95 VAL A C 1
ATOM 731 O O . VAL A 1 95 ? 8.282 13.279 30.277 1.00 53.12 95 VAL A O 1
ATOM 734 N N . SER A 1 96 ? 6.695 12.421 31.660 1.00 44.59 96 SER A N 1
ATOM 735 C CA . SER A 1 96 ? 6.655 13.466 32.684 1.00 44.59 96 SER A CA 1
ATOM 736 C C . SER A 1 96 ? 7.710 13.217 33.752 1.00 44.59 96 SER A C 1
ATOM 738 O O . SER A 1 96 ? 8.135 12.049 33.899 1.00 44.59 96 SER A O 1
#

Foldseek 3Di:
DLPFPDPDLQDPDDDDDPVLCVLLPLVPQPQDDSLSSNSSSSSSRVSVHDDDDDDDDDDDDPDDDDPDDPVSVVVSVVVVVVVVVVVVVVVDDPDD

pLDDT: mean 78.11, std 13.62, range [39.84, 94.94]

Secondary structure (DSSP, 8-state):
--SSS-S-SS-S-----HHHHHHH-GGG----TTHHHHHHHHHHHHTT---------PPPPSS------HHHHHHHHHHHHHHHHHHHHTT-----

Sequence (96 aa):
MLGGSVRDMTGGFRAWRASALAAIDPSTCHASGYAFQVEMAWRSARSGLVISEVPIVFRDRTIGESKMDNKIVLEAMKLITSWGLRRMARRLPSVS